Protein AF-A0AA39IUT3-F1 (afdb_monomer_lite)

Sequence (183 aa):
MNLDRATTYKNLLKKWVDGLYSVHPHMQTLKKRPNINDHVGGELEATMLQSFMKAANLRRYLNKPECPQHVQEFKHLLDKALPPKDQREVKFEADPLMLTQTSHAYYTYRNVTYSRASMHLGGSLVCYYLHSASSELCVGSIQDIRSEHGQVVFKIQCQEPLPSSKYDPFQRYPDFPATTFSS

Secondary structure (DSSP, 8-state):
--HHHHHHHHHHHHHHHHHHHHH-HHHHT----------SS-HHHHHHHHHHHHHHHHHHHHTSTTS-HHHHHHHHHHHHHS--GGG------------S-EE-SEEEETTEEEE-TTT-STTTEEEEESSTT---EEEEEEEEEEEETTEEEEEEEEPPBPPTTS--GGGG-TTS----B--

Structure (mmCIF, N/CA/C/O backbone):
data_AF-A0AA39IUT3-F1
#
_entry.id   AF-A0AA39IUT3-F1
#
loop_
_atom_site.group_PDB
_atom_site.id
_atom_site.type_symbol
_atom_site.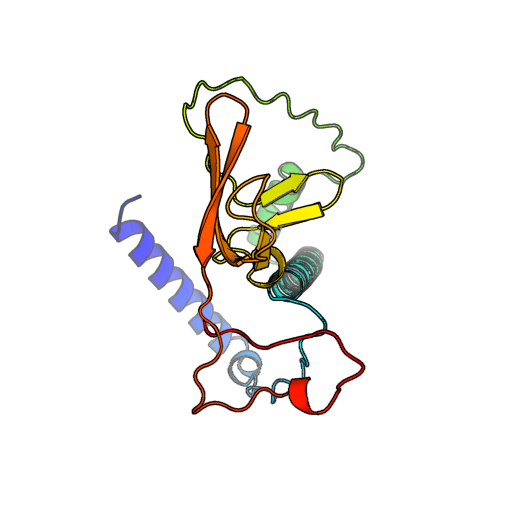label_atom_id
_atom_site.label_alt_id
_atom_site.label_comp_id
_atom_site.label_asym_id
_atom_site.label_entity_id
_atom_site.label_seq_id
_atom_site.pdbx_PDB_ins_code
_atom_site.Cartn_x
_atom_site.Cartn_y
_atom_site.Cartn_z
_atom_site.occupancy
_atom_site.B_iso_or_equiv
_atom_site.auth_seq_id
_atom_site.auth_comp_id
_atom_site.auth_asym_id
_atom_site.auth_atom_id
_atom_site.pdbx_PDB_model_num
ATOM 1 N N . MET A 1 1 ? 9.309 16.974 21.834 1.00 51.66 1 MET A N 1
ATOM 2 C CA . MET A 1 1 ? 8.479 16.229 22.812 1.00 51.66 1 MET A CA 1
ATOM 3 C C . MET A 1 1 ? 9.443 15.579 23.803 1.00 51.66 1 MET A C 1
ATOM 5 O O . MET A 1 1 ? 10.278 14.806 23.363 1.00 51.66 1 MET A O 1
ATOM 9 N N . ASN A 1 2 ? 9.449 15.989 25.077 1.00 66.06 2 ASN A N 1
ATOM 10 C CA . ASN A 1 2 ? 10.494 15.596 26.039 1.00 66.06 2 ASN A CA 1
ATOM 11 C C . ASN A 1 2 ? 10.417 14.096 26.382 1.00 66.06 2 ASN A C 1
ATOM 13 O O . ASN A 1 2 ? 9.345 13.609 26.743 1.00 66.06 2 ASN A O 1
ATOM 17 N N . LEU A 1 3 ? 11.549 13.389 26.294 1.00 71.44 3 LEU A N 1
ATOM 18 C CA . LEU A 1 3 ? 11.702 11.946 26.555 1.00 71.44 3 LEU A CA 1
ATOM 19 C C . LEU A 1 3 ? 11.130 11.520 27.922 1.00 71.44 3 LEU A C 1
ATOM 21 O O . LEU A 1 3 ? 10.563 10.439 28.078 1.00 71.44 3 LEU A O 1
ATOM 25 N N . ASP A 1 4 ? 11.197 12.427 28.889 1.00 76.44 4 ASP A N 1
ATOM 26 C CA . ASP A 1 4 ? 10.678 12.256 30.242 1.00 76.44 4 ASP A CA 1
ATOM 27 C C . ASP A 1 4 ? 9.140 12.128 30.293 1.00 76.44 4 ASP A C 1
ATOM 29 O O . ASP A 1 4 ? 8.577 11.260 30.967 1.00 76.44 4 ASP A O 1
ATOM 33 N N . ARG A 1 5 ? 8.428 12.897 29.455 1.00 72.25 5 ARG A N 1
ATOM 34 C CA . ARG A 1 5 ? 6.964 12.794 29.320 1.00 72.25 5 ARG A CA 1
ATOM 35 C C . ARG A 1 5 ? 6.543 11.477 28.675 1.00 72.25 5 ARG A C 1
ATOM 37 O O . ARG A 1 5 ? 5.564 10.875 29.109 1.00 72.25 5 ARG A O 1
ATOM 44 N N . ALA A 1 6 ? 7.285 11.014 27.668 1.00 66.62 6 ALA A N 1
ATOM 45 C CA . ALA A 1 6 ? 7.014 9.736 27.010 1.00 66.62 6 ALA A CA 1
ATOM 46 C C . ALA A 1 6 ? 7.215 8.554 27.974 1.00 66.62 6 ALA A C 1
ATOM 48 O O . ALA A 1 6 ? 6.402 7.628 28.011 1.00 66.62 6 ALA A O 1
ATOM 49 N N . THR A 1 7 ? 8.256 8.624 28.805 1.00 83.06 7 THR A N 1
ATOM 50 C CA . THR A 1 7 ? 8.558 7.606 29.821 1.00 83.06 7 THR A CA 1
ATOM 51 C C . THR A 1 7 ? 7.491 7.582 30.914 1.00 83.06 7 THR A C 1
ATOM 53 O O . THR A 1 7 ? 6.983 6.517 31.270 1.00 83.06 7 THR A O 1
ATOM 56 N N . THR A 1 8 ? 7.067 8.759 31.375 1.00 82.25 8 THR A N 1
ATOM 57 C CA . THR A 1 8 ? 5.978 8.899 32.350 1.00 82.25 8 THR A CA 1
ATOM 58 C C . THR A 1 8 ? 4.669 8.320 31.812 1.00 82.25 8 THR A C 1
ATOM 60 O O . THR A 1 8 ? 4.019 7.521 32.487 1.00 82.25 8 THR A O 1
ATOM 63 N N . TYR A 1 9 ? 4.311 8.642 30.567 1.00 72.88 9 TYR A N 1
ATOM 64 C CA . TYR A 1 9 ? 3.106 8.117 29.924 1.00 72.88 9 TYR A CA 1
ATOM 65 C C . TYR A 1 9 ? 3.144 6.589 29.772 1.00 72.88 9 TYR A C 1
ATOM 67 O O . TYR A 1 9 ? 2.176 5.909 30.116 1.00 72.88 9 TYR A O 1
ATOM 75 N N . LYS A 1 10 ? 4.286 6.028 29.349 1.00 79.44 10 LYS A N 1
ATOM 76 C CA . LYS A 1 10 ? 4.496 4.573 29.259 1.00 79.44 10 LYS A CA 1
ATOM 77 C C . LYS A 1 10 ? 4.304 3.881 30.613 1.00 79.44 10 LYS A C 1
ATOM 79 O O . LYS A 1 10 ? 3.667 2.829 30.678 1.00 79.44 10 LYS A O 1
ATOM 84 N N . ASN A 1 11 ? 4.819 4.472 31.689 1.00 87.56 11 ASN A N 1
ATOM 85 C CA . ASN A 1 11 ? 4.697 3.919 33.038 1.00 87.56 11 ASN A CA 1
ATOM 86 C C . ASN A 1 11 ? 3.253 3.963 33.559 1.00 87.56 11 ASN A C 1
ATOM 88 O O . ASN A 1 11 ? 2.801 3.002 34.183 1.00 87.56 11 ASN A O 1
ATOM 92 N N . LEU A 1 12 ? 2.514 5.039 33.271 1.00 85.19 12 LEU A N 1
ATOM 93 C CA . LEU A 1 12 ? 1.096 5.158 33.625 1.00 85.19 12 LEU A CA 1
ATOM 94 C C . LEU A 1 12 ? 0.233 4.146 32.864 1.00 85.19 12 LEU A C 1
ATOM 96 O O . LEU A 1 12 ? -0.586 3.466 33.477 1.00 85.19 12 LEU A O 1
ATOM 100 N N . LEU A 1 13 ? 0.472 3.984 31.560 1.00 79.19 13 LEU A N 1
ATOM 101 C CA . LEU A 1 13 ? -0.187 2.962 30.742 1.00 79.19 13 LEU A CA 1
ATOM 102 C C . LEU A 1 13 ? 0.063 1.559 31.284 1.00 79.19 13 LEU A C 1
ATOM 104 O O . LEU A 1 13 ? -0.874 0.778 31.410 1.00 79.19 13 LEU A O 1
ATOM 108 N N . LYS A 1 14 ? 1.312 1.246 31.641 1.00 82.56 14 LYS A N 1
ATOM 109 C CA . LYS A 1 14 ? 1.659 -0.060 32.204 1.00 82.56 14 LYS A CA 1
ATOM 110 C C . LYS A 1 14 ? 0.931 -0.315 33.525 1.00 82.56 14 LYS A C 1
ATOM 112 O O . LYS A 1 14 ? 0.283 -1.345 33.649 1.00 82.56 14 LYS A O 1
ATOM 117 N N . LYS A 1 15 ? 0.951 0.644 34.459 1.00 86.19 15 LYS A N 1
ATOM 118 C CA . LYS A 1 15 ? 0.199 0.541 35.724 1.00 86.19 15 LYS A CA 1
ATOM 119 C C . LYS A 1 15 ? -1.300 0.343 35.497 1.00 86.19 15 LYS A C 1
ATOM 121 O O . LYS A 1 15 ? -1.921 -0.443 36.203 1.00 86.19 15 LYS A O 1
ATOM 126 N N . TRP A 1 16 ? -1.873 1.042 34.520 1.00 81.00 16 TRP A N 1
ATOM 127 C CA . TRP A 1 16 ? -3.288 0.915 34.183 1.00 81.00 16 TRP A CA 1
ATOM 128 C C . TRP A 1 16 ? -3.618 -0.461 33.590 1.00 81.00 16 TRP A C 1
ATOM 130 O O . TRP A 1 16 ? -4.573 -1.096 34.027 1.00 81.00 16 TRP A O 1
ATOM 140 N N . VAL A 1 17 ? -2.798 -0.959 32.659 1.00 76.44 17 VAL A N 1
ATOM 141 C CA . VAL A 1 17 ? -2.943 -2.301 32.069 1.00 76.44 17 VAL A CA 1
ATOM 142 C C . VAL A 1 17 ? -2.795 -3.395 33.130 1.00 76.44 17 VAL A C 1
ATOM 144 O O . VAL A 1 17 ? -3.603 -4.319 33.169 1.00 76.44 17 VAL A O 1
ATOM 147 N N . ASP A 1 18 ? -1.814 -3.266 34.023 1.00 78.06 18 ASP A N 1
ATOM 148 C CA . ASP A 1 18 ? -1.584 -4.224 35.108 1.00 78.06 18 ASP A CA 1
ATOM 149 C C . ASP A 1 18 ? -2.760 -4.227 36.109 1.00 78.06 18 ASP A C 1
ATOM 151 O O . ASP A 1 18 ? -3.201 -5.290 36.548 1.00 78.06 18 ASP A O 1
ATOM 155 N N . GLY A 1 19 ? -3.342 -3.057 36.403 1.00 77.88 19 GLY A N 1
ATOM 156 C CA . GLY A 1 19 ? -4.585 -2.944 37.176 1.00 77.88 19 GLY A CA 1
ATOM 157 C C . GLY A 1 19 ? -5.807 -3.522 36.454 1.00 77.88 19 GLY A C 1
ATOM 158 O O . GLY A 1 19 ? -6.705 -4.067 37.088 1.00 77.88 19 GLY A O 1
ATOM 159 N N . LEU A 1 20 ? -5.841 -3.479 35.122 1.00 72.31 20 LEU A N 1
ATOM 160 C CA . LEU A 1 20 ? -6.911 -4.110 34.349 1.00 72.31 20 LEU A CA 1
ATOM 161 C C . LEU A 1 20 ? -6.887 -5.638 34.492 1.00 72.31 20 LEU A C 1
ATOM 163 O O . LEU A 1 20 ? -7.942 -6.268 34.559 1.00 72.31 20 LEU A O 1
ATOM 167 N N . TYR A 1 21 ? -5.693 -6.234 34.567 1.00 76.25 21 TYR A N 1
ATOM 168 C CA . TYR A 1 21 ? -5.542 -7.677 34.755 1.00 76.25 21 TYR A CA 1
ATOM 169 C C . TYR A 1 21 ? -5.940 -8.149 36.155 1.00 76.25 21 TYR A C 1
ATOM 171 O O . TYR A 1 21 ? -6.424 -9.273 36.279 1.00 76.25 21 TYR A O 1
ATOM 179 N N . SER A 1 22 ? -5.798 -7.313 37.190 1.00 74.00 22 SER A N 1
ATOM 180 C CA . SER A 1 22 ? -6.275 -7.666 38.534 1.00 74.00 22 SER A CA 1
ATOM 181 C C . SER A 1 22 ? -7.805 -7.681 38.618 1.00 74.00 22 SER A C 1
ATOM 183 O O . SER A 1 22 ? -8.373 -8.561 39.260 1.00 74.00 22 SER A O 1
ATOM 185 N N . VAL A 1 23 ? -8.479 -6.758 37.922 1.00 75.19 23 VAL A N 1
ATOM 186 C CA . VAL A 1 23 ? -9.951 -6.678 37.872 1.00 75.19 23 VAL A CA 1
ATOM 187 C C . VAL A 1 23 ? -10.545 -7.708 36.901 1.00 75.19 23 VAL A C 1
ATOM 189 O O . VAL A 1 23 ? -11.641 -8.228 37.124 1.00 75.19 23 VAL A O 1
ATOM 192 N N . HIS A 1 24 ? -9.823 -8.051 35.829 1.00 67.44 24 HIS A N 1
ATOM 193 C CA . HIS A 1 24 ? -10.278 -8.983 34.795 1.00 67.44 24 HIS A CA 1
ATOM 194 C C . HIS A 1 24 ? -9.232 -10.074 34.481 1.00 67.44 24 HIS A C 1
ATOM 196 O O . HIS A 1 24 ? -8.585 -10.037 33.429 1.00 67.44 24 HIS A O 1
ATOM 202 N N . PRO A 1 25 ? -9.127 -11.124 35.321 1.00 68.25 25 PRO A N 1
ATOM 203 C CA . PRO A 1 25 ? -8.131 -12.196 35.163 1.00 68.25 25 PRO A CA 1
ATOM 204 C C . PRO A 1 25 ? -8.254 -12.971 33.838 1.00 68.25 25 PRO A C 1
ATOM 206 O O . PRO A 1 25 ? -7.276 -13.483 33.294 1.00 68.25 25 PRO A O 1
ATOM 209 N N . HIS A 1 26 ? -9.463 -13.025 33.266 1.00 62.03 26 HIS A N 1
ATOM 210 C CA . HIS A 1 26 ? -9.731 -13.669 31.977 1.00 62.03 26 HIS A CA 1
ATOM 211 C C . HIS A 1 26 ? -9.099 -12.930 30.779 1.00 62.03 26 HIS A C 1
ATOM 213 O O . HIS A 1 26 ? -8.950 -13.522 29.712 1.00 62.03 26 HIS A O 1
ATOM 219 N N . MET A 1 27 ? -8.694 -11.661 30.934 1.00 54.19 27 MET A N 1
ATOM 220 C CA . MET A 1 27 ? -7.933 -10.939 29.904 1.00 54.19 27 MET A CA 1
ATOM 221 C C . MET A 1 27 ? -6.443 -11.299 29.911 1.00 54.19 27 MET A C 1
ATOM 223 O O . MET A 1 27 ? -5.785 -11.195 28.878 1.00 54.19 27 MET A O 1
ATOM 227 N N . GLN A 1 28 ? -5.916 -11.772 31.044 1.00 61.56 28 GLN A N 1
ATOM 228 C CA . GLN A 1 28 ? -4.529 -12.232 31.172 1.00 61.56 28 GLN A CA 1
ATOM 229 C C . GLN A 1 28 ? -4.303 -13.564 30.432 1.00 61.56 28 GLN A C 1
ATOM 231 O O . GLN A 1 28 ? -3.199 -13.870 29.989 1.00 61.56 28 GLN A O 1
ATOM 236 N N . THR A 1 29 ? -5.375 -14.343 30.265 1.00 55.22 29 THR A N 1
ATOM 237 C CA . THR A 1 29 ? -5.390 -15.694 29.686 1.00 55.22 29 THR A CA 1
ATOM 238 C C . THR A 1 29 ? -5.961 -15.736 28.272 1.00 55.22 29 THR A C 1
ATOM 240 O O . THR A 1 29 ? -6.489 -16.766 27.840 1.00 55.22 29 THR A O 1
ATOM 243 N N . LEU A 1 30 ? -5.786 -14.667 27.486 1.00 52.66 30 LEU A N 1
ATOM 244 C CA . LEU A 1 30 ? -5.812 -14.807 26.031 1.00 52.66 30 LEU A CA 1
ATOM 245 C C . LEU A 1 30 ? -4.631 -15.703 25.634 1.00 52.66 30 LEU A C 1
ATOM 247 O O . LEU A 1 30 ? -3.556 -15.230 25.268 1.00 52.66 30 LEU A O 1
ATOM 251 N N . LYS A 1 31 ? -4.838 -17.026 25.730 1.00 51.22 31 LYS A N 1
ATOM 252 C CA . LYS A 1 31 ? -4.040 -18.036 25.039 1.00 51.22 31 LYS A CA 1
ATOM 253 C C . LYS A 1 31 ? -3.799 -17.465 23.653 1.00 51.22 31 LYS A C 1
ATOM 255 O O . LYS A 1 31 ? -4.771 -17.082 22.998 1.00 51.22 31 LYS A O 1
ATOM 260 N N . LYS A 1 32 ? -2.531 -17.375 23.239 1.00 51.81 32 LYS A N 1
ATOM 261 C CA . LYS A 1 32 ? -2.168 -17.134 21.843 1.00 51.81 32 LYS A CA 1
ATOM 262 C C . LYS A 1 32 ? -2.925 -18.187 21.046 1.00 51.81 32 LYS A C 1
ATOM 264 O O . LYS A 1 32 ? -2.506 -19.341 20.997 1.00 51.81 32 LYS A O 1
ATOM 269 N N . ARG A 1 33 ? -4.111 -17.832 20.547 1.00 44.47 33 ARG A N 1
ATOM 270 C CA . ARG A 1 33 ? -4.855 -18.700 19.650 1.00 44.47 33 ARG A CA 1
ATOM 271 C C . ARG A 1 33 ? -3.873 -18.951 18.508 1.00 44.47 33 ARG A C 1
ATOM 273 O O . ARG A 1 33 ? -3.236 -17.978 18.086 1.00 44.47 33 ARG A O 1
ATOM 280 N N . PRO A 1 34 ? -3.672 -20.203 18.061 1.00 38.38 34 PRO A N 1
ATOM 281 C CA . PRO A 1 34 ? -2.990 -20.407 16.794 1.00 38.38 34 PRO A CA 1
ATOM 282 C C . PRO A 1 34 ? -3.652 -19.451 15.804 1.00 38.38 34 PRO A C 1
ATOM 284 O O . PRO A 1 34 ? -4.877 -19.309 15.800 1.00 38.38 34 PRO A O 1
ATOM 287 N N . ASN A 1 35 ? -2.828 -18.660 15.130 1.00 40.28 35 ASN A N 1
ATOM 288 C CA . ASN A 1 35 ? -3.288 -17.605 14.254 1.00 40.28 35 ASN A CA 1
ATOM 289 C C . ASN A 1 35 ? -4.026 -18.261 13.080 1.00 40.28 35 ASN A C 1
ATOM 291 O O . ASN A 1 35 ? -3.397 -18.633 12.103 1.00 40.28 35 ASN A O 1
ATOM 295 N N . ILE A 1 36 ? -5.340 -18.453 13.215 1.00 38.78 36 ILE A N 1
ATOM 296 C CA . ILE A 1 36 ? -6.222 -18.928 12.138 1.00 38.78 36 ILE A CA 1
ATOM 297 C C . ILE A 1 36 ? -6.583 -17.749 11.213 1.00 38.78 36 ILE A C 1
ATOM 299 O O . ILE A 1 36 ? -7.352 -17.910 10.274 1.00 38.78 36 ILE A O 1
ATOM 303 N N . ASN A 1 37 ? -6.009 -16.554 11.424 1.00 40.97 37 ASN A N 1
ATOM 304 C CA . ASN A 1 37 ? -5.992 -15.551 10.371 1.00 40.97 37 ASN A CA 1
ATOM 305 C C . ASN A 1 37 ? -4.926 -15.978 9.357 1.00 40.97 37 ASN A C 1
ATOM 307 O O . ASN A 1 37 ? -3.820 -15.424 9.327 1.00 40.97 37 ASN A O 1
ATOM 311 N N . ASP A 1 38 ? -5.303 -16.915 8.487 1.00 43.41 38 ASP A N 1
ATOM 312 C CA . ASP A 1 38 ? -5.018 -16.718 7.071 1.00 43.41 38 ASP A CA 1
ATOM 313 C C . ASP A 1 38 ? -5.364 -15.252 6.803 1.00 43.41 38 ASP A C 1
ATOM 315 O O . ASP A 1 38 ? -6.508 -14.826 6.979 1.00 43.41 38 ASP A O 1
ATOM 319 N N . HIS A 1 39 ? -4.342 -14.427 6.584 1.00 50.03 39 HIS A N 1
ATOM 320 C CA . HIS A 1 39 ? -4.529 -13.019 6.285 1.00 50.03 39 HIS A CA 1
ATOM 321 C C . HIS A 1 39 ? -5.280 -12.951 4.956 1.00 50.03 39 HIS A C 1
ATOM 323 O O . HIS A 1 39 ? -4.680 -12.980 3.886 1.00 50.03 39 HIS A O 1
ATOM 329 N N . VAL A 1 40 ? -6.610 -12.904 5.022 1.00 47.28 40 VAL A N 1
ATOM 330 C CA . VAL A 1 40 ? -7.457 -12.504 3.903 1.00 47.28 40 VAL A CA 1
ATOM 331 C C . VAL A 1 40 ? -7.255 -10.995 3.773 1.00 47.28 40 VAL A C 1
ATOM 333 O O . VAL A 1 40 ? -8.032 -10.213 4.315 1.00 47.28 40 VAL A O 1
ATOM 336 N N . GLY A 1 41 ? -6.113 -10.611 3.197 1.00 53.75 41 GLY A N 1
ATOM 337 C CA . GLY A 1 41 ? -5.735 -9.221 2.965 1.00 53.75 41 GLY A CA 1
ATOM 338 C C . GLY A 1 41 ? -4.307 -8.844 3.351 1.00 53.75 41 GLY A C 1
ATOM 339 O O . GLY A 1 41 ? -3.743 -9.366 4.313 1.00 53.75 41 GLY A O 1
ATOM 340 N N . GLY A 1 42 ? -3.720 -7.903 2.603 1.00 62.19 42 GLY A N 1
ATOM 341 C CA . GLY A 1 42 ? -2.401 -7.328 2.904 1.00 62.19 42 GLY A CA 1
ATOM 342 C C . GLY A 1 42 ? -2.354 -6.587 4.251 1.00 62.19 42 GLY A C 1
ATOM 343 O O . GLY A 1 42 ? -3.377 -6.365 4.899 1.00 62.19 42 GLY A O 1
ATOM 344 N N . GLU A 1 43 ? -1.167 -6.149 4.687 1.00 65.88 43 GLU A N 1
ATOM 345 C CA . GLU A 1 43 ? -0.969 -5.494 6.000 1.00 65.88 43 GLU A CA 1
ATOM 346 C C . GLU A 1 43 ? -1.876 -4.269 6.229 1.00 65.88 43 GLU A C 1
ATOM 348 O O . GLU A 1 43 ? -2.309 -4.003 7.356 1.00 65.88 43 GLU A O 1
ATOM 353 N N . LEU A 1 44 ? -2.216 -3.547 5.155 1.00 66.94 44 LEU A N 1
ATOM 354 C CA . LEU A 1 44 ? -3.166 -2.438 5.197 1.00 66.94 44 LEU A CA 1
ATOM 355 C C . LEU A 1 44 ? -4.574 -2.921 5.550 1.00 66.94 44 LEU A C 1
ATOM 357 O O . LEU A 1 44 ? -5.218 -2.336 6.416 1.00 66.94 44 LEU A O 1
ATOM 361 N N . GLU A 1 45 ? -5.041 -3.992 4.914 1.00 62.97 45 GLU A N 1
ATOM 362 C CA . GLU A 1 45 ? -6.374 -4.550 5.148 1.00 62.97 45 GLU A CA 1
ATOM 363 C C . GLU A 1 45 ? -6.482 -5.092 6.574 1.00 62.97 45 GLU A C 1
ATOM 365 O O . GLU A 1 45 ? -7.452 -4.797 7.276 1.00 62.97 45 GLU A O 1
ATOM 370 N N . ALA A 1 46 ? -5.432 -5.763 7.059 1.00 71.44 46 ALA A N 1
ATOM 371 C CA . ALA A 1 46 ? -5.340 -6.197 8.449 1.00 71.44 46 ALA A CA 1
ATOM 372 C C . ALA A 1 46 ? -5.388 -5.005 9.423 1.00 71.44 46 ALA A C 1
ATOM 374 O O . ALA A 1 46 ? -6.137 -5.025 10.405 1.00 71.44 46 ALA A O 1
ATOM 375 N N . THR A 1 47 ? -4.637 -3.936 9.145 1.00 77.31 47 THR A N 1
ATOM 376 C CA . THR A 1 47 ? -4.598 -2.730 9.989 1.00 77.31 47 THR A CA 1
ATOM 377 C C . THR A 1 47 ? -5.927 -1.981 9.974 1.00 77.31 47 THR A C 1
ATOM 379 O O . THR A 1 47 ? -6.413 -1.553 11.028 1.00 77.31 47 THR A O 1
ATOM 382 N N . MET A 1 48 ? -6.545 -1.842 8.801 1.00 70.88 48 MET A N 1
ATOM 383 C CA . MET A 1 48 ? -7.859 -1.228 8.641 1.00 70.88 48 MET A CA 1
ATOM 384 C C . MET A 1 48 ? -8.904 -2.025 9.412 1.00 70.88 48 MET A C 1
ATOM 386 O O . MET A 1 48 ? -9.597 -1.449 10.250 1.00 70.88 48 MET A O 1
ATOM 390 N N . LEU A 1 49 ? -8.972 -3.342 9.208 1.00 76.19 49 LEU A N 1
ATOM 391 C CA . LEU A 1 49 ? -9.928 -4.206 9.893 1.00 76.19 49 LEU A CA 1
ATOM 392 C C . LEU A 1 49 ? -9.746 -4.146 11.413 1.00 76.19 49 LEU A C 1
ATOM 394 O O . LEU A 1 49 ? -10.716 -3.930 12.139 1.00 76.19 49 LEU A O 1
ATOM 398 N N . GLN A 1 50 ? -8.508 -4.241 11.909 1.00 76.81 50 GLN A N 1
ATOM 399 C CA . GLN A 1 50 ? -8.229 -4.103 13.339 1.00 76.81 50 GLN A CA 1
ATOM 400 C C . GLN A 1 50 ? -8.660 -2.740 13.884 1.00 76.81 50 GLN A C 1
ATOM 402 O O . GLN A 1 50 ? -9.229 -2.668 14.975 1.00 76.81 50 GLN A O 1
ATOM 407 N N . SER A 1 51 ? -8.406 -1.663 13.143 1.00 77.25 51 SER A N 1
ATOM 408 C CA . SER A 1 51 ? -8.802 -0.308 13.536 1.00 77.25 51 SER A CA 1
ATOM 409 C C . SER A 1 51 ? -10.322 -0.169 13.580 1.00 77.25 51 SER A C 1
ATOM 411 O O . SER A 1 51 ? -10.860 0.333 14.569 1.00 77.25 51 SER A O 1
ATOM 413 N N . PHE A 1 52 ? -11.027 -0.691 12.573 1.00 80.69 52 PHE A N 1
ATOM 414 C CA . PHE A 1 52 ? -12.489 -0.734 12.536 1.00 80.69 52 PHE A CA 1
ATOM 415 C C . PHE A 1 52 ? -13.066 -1.539 13.702 1.00 80.69 52 PHE A C 1
ATOM 417 O O . PHE A 1 52 ? -13.954 -1.049 14.401 1.00 80.69 52 PHE A O 1
ATOM 424 N N . MET A 1 53 ? -12.535 -2.735 13.970 1.00 80.50 53 MET A N 1
ATOM 425 C CA . MET A 1 53 ? -12.973 -3.576 15.086 1.00 80.50 53 MET A CA 1
ATOM 426 C C . MET A 1 53 ? -12.724 -2.902 16.440 1.00 80.50 53 MET A C 1
ATOM 428 O O . MET A 1 53 ? -13.609 -2.889 17.298 1.00 80.50 53 MET A O 1
ATOM 432 N N . LYS A 1 54 ? -11.544 -2.299 16.642 1.00 83.06 54 LYS A N 1
ATOM 433 C CA . LYS A 1 54 ? -11.216 -1.554 17.870 1.00 83.06 54 LYS A CA 1
ATOM 434 C C . LYS A 1 54 ? -12.138 -0.351 18.056 1.00 83.06 54 LYS A C 1
ATOM 436 O O . LYS A 1 54 ? -12.660 -0.161 19.152 1.00 83.06 54 LYS A O 1
ATOM 441 N N . ALA A 1 55 ? -12.394 0.413 16.996 1.00 80.06 55 ALA A N 1
ATOM 442 C CA . ALA A 1 55 ? -13.319 1.542 17.035 1.00 80.06 55 ALA A CA 1
ATOM 443 C C . ALA A 1 55 ? -14.758 1.096 17.343 1.00 80.06 55 ALA A C 1
ATOM 445 O O . ALA A 1 55 ? -15.433 1.724 18.158 1.00 80.06 55 ALA A O 1
ATOM 446 N N . ALA A 1 56 ? -15.225 -0.006 16.749 1.00 78.88 56 ALA A N 1
ATOM 447 C CA . ALA A 1 56 ? -16.546 -0.569 17.024 1.00 78.88 56 ALA A CA 1
ATOM 448 C C . ALA A 1 56 ? -16.677 -1.037 18.483 1.00 78.88 56 ALA A C 1
ATOM 450 O O . ALA A 1 56 ? -17.671 -0.730 19.143 1.00 78.88 56 ALA A O 1
ATOM 451 N N . ASN A 1 57 ? -15.654 -1.712 19.014 1.00 84.88 57 ASN A N 1
ATOM 452 C CA . ASN A 1 57 ? -15.612 -2.129 20.415 1.00 84.88 57 ASN A CA 1
ATOM 453 C C . ASN A 1 57 ? -15.601 -0.934 21.372 1.00 84.88 57 ASN A C 1
ATOM 455 O O . ASN A 1 57 ? -16.330 -0.947 22.363 1.00 84.88 57 ASN A O 1
ATOM 459 N N . LEU A 1 58 ? -14.832 0.112 21.055 1.00 83.75 58 LEU A N 1
ATOM 460 C CA . LEU A 1 58 ? -14.822 1.349 21.828 1.00 83.75 58 LEU A CA 1
ATOM 461 C C . LEU A 1 58 ? -16.210 1.995 21.831 1.00 83.75 58 LEU A C 1
ATOM 463 O O . LEU A 1 58 ? -16.755 2.245 22.899 1.00 83.75 58 LEU A O 1
ATOM 467 N N . ARG A 1 59 ? -16.833 2.181 20.661 1.00 82.81 59 ARG A N 1
ATOM 468 C CA . ARG A 1 59 ? -18.202 2.722 20.563 1.00 82.81 59 ARG A CA 1
ATOM 469 C C . ARG A 1 59 ? -19.202 1.897 21.368 1.00 82.81 59 ARG A C 1
ATOM 471 O O . ARG A 1 59 ? -20.021 2.460 22.087 1.00 82.81 59 ARG A O 1
ATOM 478 N N . ARG A 1 60 ? -19.116 0.566 21.290 1.00 84.44 60 ARG A N 1
ATOM 479 C CA . ARG A 1 60 ? -19.959 -0.337 22.081 1.00 84.44 60 ARG A CA 1
ATOM 480 C C . ARG A 1 60 ? -19.750 -0.133 23.581 1.00 84.44 60 ARG A C 1
ATOM 482 O O . ARG A 1 60 ? -20.732 -0.105 24.311 1.00 84.44 60 ARG A O 1
ATOM 489 N N . TYR A 1 61 ? -18.505 0.007 24.035 1.00 84.50 61 TYR A N 1
ATOM 490 C CA . TYR A 1 61 ? -18.186 0.256 25.442 1.00 84.50 61 TYR A CA 1
ATOM 491 C C . TYR A 1 61 ? -18.710 1.616 25.920 1.00 84.50 61 TYR A C 1
ATOM 493 O O . TYR A 1 61 ? -19.346 1.687 26.967 1.00 84.50 61 TYR A O 1
ATOM 501 N N . LEU A 1 62 ? -18.524 2.668 25.119 1.00 83.75 62 LEU A N 1
ATOM 502 C CA . LEU A 1 62 ? -18.996 4.027 25.408 1.00 83.75 62 LEU A CA 1
ATOM 503 C C . LEU A 1 62 ? -20.527 4.151 25.444 1.00 83.75 62 LEU A C 1
ATOM 505 O O . LEU A 1 62 ? -21.055 5.064 26.070 1.00 83.75 62 LEU A O 1
ATOM 509 N N . ASN A 1 63 ? -21.242 3.255 24.763 1.00 81.38 63 ASN A N 1
ATOM 510 C CA .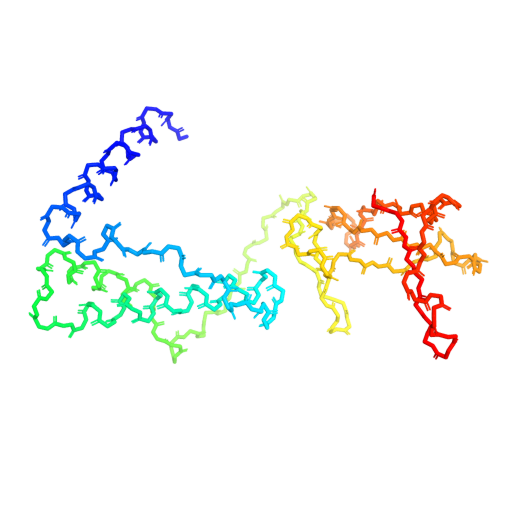 ASN A 1 63 ? -22.705 3.233 24.736 1.00 81.38 63 ASN A CA 1
ATOM 511 C C . ASN A 1 63 ? -23.327 2.348 25.827 1.00 81.38 63 ASN A C 1
ATOM 513 O O . ASN A 1 63 ? -24.551 2.268 25.909 1.00 81.38 63 ASN A O 1
ATOM 517 N N . LYS A 1 64 ? -22.525 1.664 26.654 1.00 86.31 64 LYS A N 1
ATOM 518 C CA . LYS A 1 64 ? -23.063 0.890 27.777 1.00 86.31 64 LYS A CA 1
ATOM 519 C C . LYS A 1 64 ? -23.506 1.819 28.917 1.00 86.31 64 LYS A C 1
ATOM 521 O O . LYS A 1 64 ? -22.762 2.738 29.253 1.00 86.31 64 LYS A O 1
ATOM 526 N N . PRO A 1 65 ? -24.636 1.526 29.587 1.00 74.88 65 PRO A N 1
ATOM 527 C CA . PRO A 1 65 ? -25.101 2.307 30.738 1.00 74.88 65 PRO A CA 1
ATOM 528 C C . PRO A 1 65 ? -24.149 2.225 31.945 1.00 74.88 65 PRO A C 1
ATOM 530 O O . PRO A 1 65 ? -24.130 3.119 32.778 1.00 74.88 65 PRO A O 1
ATOM 533 N N . GLU A 1 66 ? -23.316 1.185 32.009 1.00 85.25 66 GLU A N 1
ATOM 534 C CA . GLU A 1 66 ? -22.299 0.972 33.050 1.00 85.25 66 GLU A CA 1
ATOM 535 C C . GLU A 1 66 ? -20.968 1.700 32.765 1.00 85.25 66 GLU A C 1
ATOM 537 O O . GLU A 1 66 ? -19.985 1.505 33.480 1.00 85.25 66 GLU A O 1
ATOM 542 N N . CYS A 1 67 ? -20.883 2.502 31.696 1.00 81.06 67 CYS A N 1
ATOM 543 C CA . CYS A 1 67 ? -19.645 3.188 31.328 1.00 81.06 67 CYS A CA 1
ATOM 544 C C . CYS A 1 67 ? -19.313 4.300 32.349 1.00 81.06 67 CYS A C 1
ATOM 546 O O . CYS A 1 67 ? -20.169 5.158 32.586 1.00 81.06 67 CYS A O 1
ATOM 548 N N . PRO A 1 68 ? -18.093 4.341 32.926 1.00 87.31 68 PRO A N 1
ATOM 549 C CA . PRO A 1 68 ? -17.721 5.361 33.906 1.00 87.31 68 PRO A CA 1
ATOM 550 C C . PRO A 1 68 ? -17.863 6.789 33.360 1.00 87.31 68 PRO A C 1
ATOM 552 O O . PRO A 1 68 ? -17.512 7.052 32.210 1.00 87.31 68 PRO A O 1
ATOM 555 N N . GLN A 1 69 ? -18.308 7.728 34.202 1.00 79.75 69 GLN A N 1
ATOM 556 C CA . GLN A 1 69 ? -18.622 9.112 33.802 1.00 79.75 69 GLN A CA 1
ATOM 557 C C . GLN A 1 69 ? -17.470 9.817 33.067 1.00 79.75 69 GLN A C 1
ATOM 559 O O . GLN A 1 69 ? -17.687 10.398 32.009 1.00 79.75 69 GLN A O 1
ATOM 564 N N . HIS A 1 70 ? -16.230 9.671 33.548 1.00 82.81 70 HIS A N 1
ATOM 565 C CA . HIS A 1 70 ? -15.054 10.266 32.902 1.00 82.81 70 HIS A CA 1
ATOM 566 C C . HIS A 1 70 ? -14.851 9.775 31.458 1.00 82.81 70 HIS A C 1
ATOM 568 O O . HIS A 1 70 ? -14.401 10.526 30.601 1.00 82.81 70 HIS A O 1
ATOM 574 N N . VAL A 1 71 ? -15.209 8.524 31.150 1.00 82.00 71 VAL A N 1
ATOM 575 C CA . VAL A 1 71 ? -15.106 7.970 29.792 1.00 82.00 71 VAL A CA 1
ATOM 576 C C . VAL A 1 71 ? -16.238 8.499 28.895 1.00 82.00 71 VAL A C 1
ATOM 578 O O . VAL A 1 71 ? -16.036 8.698 27.696 1.00 82.00 71 VAL A O 1
ATOM 581 N N . GLN A 1 72 ? -17.410 8.795 29.462 1.00 80.31 72 GLN A N 1
ATOM 582 C CA . GLN A 1 72 ? -18.512 9.428 28.729 1.00 80.31 72 GLN A CA 1
ATOM 583 C C . GLN A 1 72 ? -18.203 10.886 28.355 1.00 80.31 72 GLN A C 1
ATOM 585 O O . GLN A 1 72 ? -18.561 11.328 27.265 1.00 80.31 72 GLN A O 1
ATOM 590 N N . GLU A 1 73 ? -17.469 11.622 29.190 1.00 82.31 73 GLU A N 1
ATOM 591 C CA . GLU A 1 73 ? -16.977 12.960 28.829 1.00 82.31 73 GLU A CA 1
ATOM 592 C C . GLU A 1 73 ? -16.048 12.904 27.607 1.00 82.31 73 GLU A C 1
ATOM 594 O O . GLU A 1 73 ? -16.186 13.696 26.670 1.00 82.31 73 GLU A O 1
ATOM 599 N N . PHE A 1 74 ? -15.161 11.902 27.548 1.00 81.00 74 PHE A N 1
ATOM 600 C CA . PHE A 1 74 ? -14.335 11.665 26.362 1.00 81.00 74 PHE A CA 1
ATOM 601 C C . PHE A 1 74 ? -15.164 11.302 25.128 1.00 81.00 74 PHE A C 1
ATOM 603 O O . PHE A 1 74 ? -14.803 11.722 24.029 1.00 81.00 74 PHE A O 1
ATOM 610 N N . LYS A 1 75 ? -16.280 10.578 25.282 1.00 83.12 75 LYS A N 1
ATOM 611 C CA . LYS A 1 75 ? -17.221 10.327 24.178 1.00 83.12 75 LYS A CA 1
ATOM 612 C C . LYS A 1 75 ? -17.769 11.643 23.628 1.00 83.12 75 LYS A C 1
ATOM 614 O O . LYS A 1 75 ? -17.725 11.845 22.421 1.00 83.12 75 LYS A O 1
ATOM 619 N N . HIS A 1 76 ? -18.207 12.558 24.491 1.00 80.62 76 HIS A N 1
ATOM 620 C CA . HIS A 1 76 ? -18.704 13.864 24.051 1.00 80.62 76 HIS A CA 1
ATOM 621 C C . HIS A 1 76 ? -17.646 14.679 23.299 1.00 80.62 76 HIS A C 1
ATOM 623 O O . HIS A 1 76 ? -17.951 15.275 22.265 1.00 80.62 76 HIS A O 1
ATOM 629 N N . LEU A 1 77 ? -16.396 14.680 23.773 1.00 82.31 77 LEU A N 1
ATOM 630 C CA . LEU A 1 77 ? -15.289 15.326 23.061 1.00 82.31 77 LEU A CA 1
ATOM 631 C C . LEU A 1 77 ? -14.998 14.652 21.712 1.00 82.31 77 LEU A C 1
ATOM 633 O O . LEU A 1 77 ? -14.744 15.343 20.726 1.00 82.31 77 LEU A O 1
ATOM 637 N N . LEU A 1 78 ? -15.057 13.319 21.657 1.00 79.50 78 LEU A N 1
ATOM 638 C CA . LEU A 1 78 ? -14.822 12.542 20.442 1.00 79.50 78 LEU A CA 1
ATOM 639 C C . LEU A 1 78 ? -15.914 12.777 19.395 1.00 79.50 78 LEU A C 1
ATOM 641 O O . LEU A 1 78 ? -15.593 13.022 18.236 1.00 79.50 78 LEU A O 1
ATOM 645 N N . ASP A 1 79 ? -17.181 12.747 19.803 1.00 81.88 79 ASP A N 1
ATOM 646 C CA . ASP A 1 79 ? -18.332 12.998 18.931 1.00 81.88 79 ASP A CA 1
ATOM 647 C C . ASP A 1 79 ? -18.304 14.440 18.394 1.00 81.88 79 ASP A C 1
ATOM 649 O O . ASP A 1 79 ? -18.617 14.675 17.227 1.00 81.88 79 ASP A O 1
ATOM 653 N N . LYS A 1 80 ? -17.842 15.400 19.211 1.00 81.31 80 LYS A N 1
ATOM 654 C CA . LYS A 1 80 ? -17.615 16.791 18.788 1.00 81.31 80 LYS A CA 1
ATOM 655 C C . LYS A 1 80 ? -16.471 16.922 17.775 1.00 81.31 80 LYS A C 1
ATOM 657 O O . LYS A 1 80 ? -16.572 17.721 16.850 1.00 81.31 80 LYS A O 1
ATOM 662 N N . ALA A 1 81 ? -15.382 16.175 17.952 1.00 75.12 81 ALA A N 1
ATOM 663 C CA . ALA A 1 81 ? -14.217 16.228 17.065 1.00 75.12 81 ALA A CA 1
ATOM 664 C C . ALA A 1 81 ? -14.419 15.452 15.752 1.00 75.12 81 ALA A C 1
ATOM 666 O O . ALA A 1 81 ? -13.818 15.789 14.732 1.00 75.12 81 ALA A O 1
ATOM 667 N N . LEU A 1 82 ? -15.240 14.400 15.771 1.00 72.38 82 LEU A N 1
ATOM 668 C CA . LEU A 1 82 ? -15.479 13.505 14.641 1.00 72.38 82 LEU A CA 1
ATOM 669 C C . LEU A 1 82 ? -16.978 13.423 14.334 1.00 72.38 82 LEU A C 1
ATOM 671 O O . LEU A 1 82 ? -17.584 12.365 14.543 1.00 72.38 82 LEU A O 1
ATOM 675 N N . PRO A 1 83 ? -17.578 14.493 13.784 1.00 73.06 83 PRO A N 1
ATOM 676 C CA . PRO A 1 83 ? -18.995 14.492 13.467 1.00 73.06 83 PRO A CA 1
ATOM 677 C C . PRO A 1 83 ? -19.348 13.360 12.482 1.00 73.06 83 PRO A C 1
ATOM 679 O O . PRO A 1 83 ? -18.495 12.905 11.693 1.00 73.06 83 PRO A O 1
ATOM 682 N N . PRO A 1 84 ? -20.593 12.854 12.532 1.00 64.19 84 PRO A N 1
ATOM 683 C CA . PRO A 1 84 ? -21.080 11.841 11.606 1.00 64.19 84 PRO A CA 1
ATOM 684 C C . PRO A 1 84 ? -20.972 12.306 10.145 1.00 64.19 84 PRO A C 1
ATOM 686 O O . PRO A 1 84 ? -20.914 13.495 9.838 1.00 64.19 84 PRO A O 1
ATOM 689 N N . LYS A 1 85 ? -20.877 11.326 9.239 1.00 57.09 85 LYS A N 1
ATOM 690 C CA . LYS A 1 85 ? -20.493 11.501 7.828 1.00 57.09 85 LYS A CA 1
ATOM 691 C C . LYS A 1 85 ? -21.401 12.479 7.063 1.00 57.09 85 LYS A C 1
ATOM 693 O O . LYS A 1 85 ? -20.905 13.139 6.159 1.00 57.09 85 LYS A O 1
ATOM 698 N N . ASP A 1 86 ? -22.653 12.636 7.488 1.00 56.53 86 ASP A N 1
ATOM 699 C CA . ASP A 1 86 ? -23.638 13.537 6.870 1.00 56.53 86 ASP A CA 1
ATOM 700 C C . ASP A 1 86 ? -23.306 15.032 7.036 1.00 56.53 86 ASP A C 1
ATOM 702 O O . ASP A 1 86 ? -23.885 15.868 6.356 1.00 56.53 86 ASP A O 1
ATOM 706 N N . GLN A 1 87 ? -22.344 15.385 7.898 1.00 52.38 87 GLN A N 1
ATOM 707 C CA . GLN A 1 87 ? -21.867 16.764 8.090 1.00 52.38 87 GLN A CA 1
ATOM 708 C C . GLN A 1 87 ? -20.435 16.992 7.575 1.00 52.38 87 GLN A C 1
ATOM 710 O O . GLN A 1 87 ? -19.852 18.049 7.810 1.00 52.38 87 GLN A O 1
ATOM 715 N N . ARG A 1 88 ? -19.833 16.014 6.882 1.00 50.72 88 ARG A N 1
ATOM 716 C CA . ARG A 1 88 ? -18.446 16.098 6.389 1.00 50.72 88 ARG A CA 1
ATOM 717 C C . ARG A 1 88 ? -18.346 16.562 4.937 1.00 50.72 88 ARG A C 1
ATOM 719 O O . ARG A 1 88 ? -17.528 16.035 4.189 1.00 50.72 88 ARG A O 1
ATOM 726 N N . GLU A 1 89 ? -19.086 17.590 4.541 1.00 43.47 89 GLU A N 1
ATOM 727 C CA . GLU A 1 89 ? -18.640 18.426 3.417 1.00 43.47 89 GLU A CA 1
ATOM 728 C C . GLU A 1 89 ? -17.557 19.394 3.911 1.00 43.47 89 GLU A C 1
ATOM 730 O O . GLU A 1 89 ? -17.688 20.612 3.858 1.00 43.47 89 GLU A O 1
ATOM 735 N N . VAL A 1 90 ? -16.459 18.854 4.441 1.00 43.97 90 VAL A N 1
ATOM 736 C CA . VAL A 1 90 ? -15.261 19.660 4.667 1.00 43.97 90 VAL A CA 1
ATOM 737 C C . VAL A 1 90 ? -14.500 19.642 3.351 1.00 43.97 90 VAL A C 1
ATOM 739 O O . VAL A 1 90 ? -13.749 18.708 3.066 1.00 43.97 90 VAL A O 1
ATOM 742 N N . LYS A 1 91 ? -14.726 20.671 2.526 1.00 37.78 91 LYS A N 1
ATOM 743 C CA . LYS A 1 91 ? -13.771 21.059 1.486 1.00 37.78 91 LYS A CA 1
ATOM 744 C C . LYS A 1 91 ? -12.449 21.340 2.196 1.00 37.78 91 LYS A C 1
ATOM 746 O O . LYS A 1 91 ? -12.304 22.360 2.861 1.00 37.78 91 LYS A O 1
ATOM 751 N N . PHE A 1 92 ? -11.506 20.410 2.103 1.00 37.75 92 PHE A N 1
ATOM 752 C CA . PHE A 1 92 ? -10.116 20.694 2.428 1.00 37.75 92 PHE A CA 1
ATOM 753 C C . PHE A 1 92 ? -9.587 21.636 1.343 1.00 37.75 92 PHE A C 1
ATOM 755 O O . PHE A 1 92 ? -9.034 21.187 0.341 1.00 37.75 92 PHE A O 1
ATOM 762 N N . GLU A 1 93 ? -9.786 22.941 1.515 1.00 40.31 93 GLU A N 1
ATOM 763 C CA . GLU A 1 93 ? -8.894 23.910 0.890 1.00 40.31 93 GLU A CA 1
ATOM 764 C C . GLU A 1 93 ? -7.571 23.819 1.647 1.00 40.31 93 GLU A C 1
ATOM 766 O O . GLU A 1 93 ? -7.423 24.300 2.769 1.00 40.31 93 GLU A O 1
ATOM 771 N N . ALA A 1 94 ? -6.634 23.066 1.076 1.00 37.03 94 ALA A N 1
ATOM 772 C CA . ALA A 1 94 ? -5.264 23.074 1.542 1.00 37.03 94 ALA A CA 1
ATOM 773 C C . ALA A 1 94 ? -4.665 24.442 1.197 1.00 37.03 94 ALA A C 1
ATOM 775 O O . ALA A 1 94 ? -4.455 24.748 0.024 1.00 37.03 94 ALA A O 1
ATOM 776 N N . ASP A 1 95 ? -4.402 25.251 2.223 1.00 37.38 95 ASP A N 1
ATOM 777 C CA . ASP A 1 95 ? -3.570 26.448 2.108 1.00 37.38 95 ASP A CA 1
ATOM 778 C C . ASP A 1 95 ? -2.224 26.073 1.451 1.00 37.38 95 ASP A C 1
ATOM 780 O O . ASP A 1 95 ? -1.595 25.086 1.864 1.00 37.38 95 ASP A O 1
ATOM 784 N N . PRO A 1 96 ? -1.747 26.816 0.434 1.00 44.00 96 PRO A N 1
ATOM 785 C CA . PRO A 1 96 ? -0.533 26.477 -0.294 1.00 44.00 96 PRO A CA 1
ATOM 786 C C . PRO A 1 96 ? 0.704 26.843 0.533 1.00 44.00 96 PRO A C 1
ATOM 788 O O . PRO A 1 96 ? 1.342 27.878 0.337 1.00 44.00 96 PRO A O 1
ATOM 791 N N . LEU A 1 97 ? 1.080 25.965 1.462 1.00 41.97 97 LEU A N 1
ATOM 792 C CA . LEU A 1 97 ? 2.389 26.025 2.102 1.00 41.97 97 LEU A CA 1
ATOM 793 C C . LEU A 1 97 ? 3.457 25.560 1.107 1.00 41.97 97 LEU A C 1
ATOM 795 O O . LEU A 1 97 ? 3.596 24.377 0.803 1.00 41.97 97 LEU A O 1
ATOM 799 N N . MET A 1 98 ? 4.209 26.541 0.611 1.00 45.66 98 MET A N 1
ATOM 800 C CA . MET A 1 98 ? 5.483 26.410 -0.091 1.00 45.66 98 MET A CA 1
ATOM 801 C C . MET A 1 98 ? 6.408 25.397 0.610 1.00 45.66 98 MET A C 1
ATOM 803 O O . MET A 1 98 ? 7.111 25.737 1.558 1.00 45.66 98 MET A O 1
ATOM 807 N N . LEU A 1 99 ? 6.427 24.154 0.126 1.00 48.19 99 LEU A N 1
ATOM 808 C CA . LEU A 1 99 ? 7.404 23.129 0.493 1.00 48.19 99 LEU A CA 1
ATOM 809 C C . LEU A 1 99 ? 7.912 22.464 -0.787 1.00 48.19 99 LEU A C 1
ATOM 811 O O . LEU A 1 99 ? 7.341 21.508 -1.311 1.00 48.19 99 LEU A O 1
ATOM 815 N N . THR A 1 100 ? 9.012 23.013 -1.292 1.00 50.53 100 THR A N 1
ATOM 816 C CA . THR A 1 100 ? 9.951 22.330 -2.182 1.00 50.53 100 THR A CA 1
ATOM 817 C C . THR A 1 100 ? 10.227 20.922 -1.636 1.00 50.53 100 THR A C 1
ATOM 819 O O . THR A 1 100 ? 10.740 20.797 -0.529 1.00 50.53 100 THR A O 1
ATOM 822 N N . GLN A 1 101 ? 9.866 19.889 -2.408 1.00 55.47 101 GLN A N 1
ATOM 823 C CA . GLN A 1 101 ? 9.870 18.453 -2.069 1.00 55.47 101 GLN A CA 1
ATOM 824 C C . GLN A 1 101 ? 8.805 18.007 -1.054 1.00 55.47 101 GLN A C 1
ATOM 826 O O . GLN A 1 101 ? 9.053 17.816 0.135 1.00 55.47 101 GLN A O 1
ATOM 831 N N . THR A 1 102 ? 7.606 17.717 -1.561 1.00 72.06 102 THR A N 1
ATOM 832 C CA . THR A 1 102 ? 6.605 16.941 -0.820 1.00 72.06 102 THR A CA 1
ATOM 833 C C . THR A 1 102 ? 6.921 15.449 -0.984 1.00 72.06 102 THR A C 1
ATOM 835 O O . THR A 1 102 ? 6.846 14.914 -2.090 1.00 72.06 102 THR A O 1
ATOM 838 N N . SER A 1 103 ? 7.335 14.774 0.095 1.00 79.31 103 SER A N 1
ATOM 839 C CA . SER A 1 103 ? 7.391 13.303 0.135 1.00 79.31 103 SER A CA 1
ATOM 840 C C . SER A 1 103 ? 5.975 12.762 0.320 1.00 79.31 103 SER A C 1
ATOM 842 O O . SER A 1 103 ? 5.228 13.238 1.179 1.00 79.31 103 SER A O 1
ATOM 844 N N . HIS A 1 104 ? 5.599 11.769 -0.480 1.00 81.50 104 HIS A N 1
ATOM 845 C CA . HIS A 1 104 ? 4.268 11.175 -0.475 1.00 81.50 104 HIS A CA 1
ATOM 846 C C . HIS A 1 104 ? 4.320 9.738 0.049 1.00 81.50 104 HIS A C 1
ATOM 848 O O . HIS A 1 104 ? 5.184 8.943 -0.317 1.00 81.50 104 HIS A O 1
ATOM 854 N N . ALA A 1 105 ? 3.365 9.379 0.911 1.00 79.69 105 ALA A N 1
ATOM 855 C CA . ALA A 1 105 ? 3.200 7.991 1.347 1.00 79.69 105 ALA A CA 1
ATOM 856 C C . ALA A 1 105 ? 2.554 7.116 0.258 1.00 79.69 105 ALA A C 1
ATOM 858 O O . ALA A 1 105 ? 2.921 5.949 0.109 1.00 79.69 105 ALA A O 1
ATOM 859 N N . TYR A 1 106 ? 1.627 7.711 -0.496 1.00 83.06 106 TYR A N 1
ATOM 860 C CA . TYR A 1 106 ? 0.864 7.097 -1.576 1.00 83.06 106 TYR A CA 1
ATOM 861 C C . TYR A 1 106 ? 0.765 8.069 -2.747 1.00 83.06 106 TYR A C 1
ATOM 863 O O . TYR A 1 106 ? 0.727 9.284 -2.538 1.00 83.06 106 TYR A O 1
ATOM 871 N N . TYR A 1 107 ? 0.671 7.539 -3.960 1.00 87.94 107 TYR A N 1
ATOM 872 C CA . TYR A 1 107 ? 0.410 8.331 -5.154 1.00 87.94 107 TYR A CA 1
ATOM 873 C C . TYR A 1 107 ? -0.512 7.579 -6.103 1.00 87.94 107 TYR A C 1
ATOM 875 O O . TYR A 1 107 ? -0.286 6.405 -6.380 1.00 87.94 107 TYR A O 1
ATOM 883 N N . THR A 1 108 ? -1.542 8.252 -6.610 1.00 87.88 108 THR A N 1
ATOM 884 C CA . THR A 1 108 ? -2.514 7.641 -7.518 1.00 87.88 108 THR A CA 1
ATOM 885 C C . THR A 1 108 ? -2.356 8.223 -8.913 1.00 87.88 108 THR A C 1
ATOM 887 O O . THR A 1 108 ? -2.515 9.426 -9.113 1.00 87.88 108 THR A O 1
ATOM 890 N N . TYR A 1 109 ? -2.084 7.359 -9.889 1.00 84.81 109 TYR A N 1
ATOM 891 C CA . TYR A 1 109 ? -1.990 7.718 -11.300 1.00 84.81 109 TYR A CA 1
ATOM 892 C C . TYR A 1 109 ? -2.873 6.792 -12.126 1.00 84.81 109 TYR A C 1
ATOM 894 O O . TYR A 1 109 ? -2.756 5.575 -12.032 1.00 84.81 109 TYR A O 1
ATOM 902 N N . ARG A 1 110 ? -3.781 7.367 -12.928 1.00 85.19 110 ARG A N 1
ATOM 903 C CA . ARG A 1 110 ? -4.741 6.616 -13.762 1.00 85.19 110 ARG A CA 1
ATOM 904 C C . ARG A 1 110 ? -5.464 5.496 -12.990 1.00 85.19 110 ARG A C 1
ATOM 906 O O . ARG A 1 110 ? -5.573 4.377 -13.474 1.00 85.19 110 ARG A O 1
ATOM 913 N N . ASN A 1 111 ? -5.949 5.809 -11.785 1.00 84.50 111 ASN A N 1
ATOM 914 C CA . ASN A 1 111 ? -6.618 4.881 -10.856 1.00 84.50 111 ASN A CA 1
ATOM 915 C C . ASN A 1 111 ? -5.745 3.742 -10.297 1.00 84.50 111 ASN A C 1
ATOM 917 O O . ASN A 1 111 ? -6.266 2.863 -9.615 1.00 84.50 111 ASN A O 1
ATOM 921 N N . VAL A 1 112 ? -4.431 3.765 -10.524 1.00 82.31 112 VAL A N 1
ATOM 922 C CA . VAL A 1 112 ? -3.474 2.848 -9.895 1.00 82.31 112 VAL A CA 1
ATOM 923 C C . VAL A 1 112 ? -2.809 3.563 -8.726 1.00 82.31 112 VAL A C 1
ATOM 925 O O . VAL A 1 112 ? -2.256 4.650 -8.895 1.00 82.31 112 VAL A O 1
ATOM 928 N N . THR A 1 113 ? -2.879 2.965 -7.537 1.00 86.75 113 THR A N 1
ATOM 929 C CA . THR A 1 113 ? -2.262 3.509 -6.323 1.00 86.75 113 THR A CA 1
ATOM 930 C C . THR A 1 113 ? -0.911 2.853 -6.084 1.00 86.75 113 THR A C 1
ATOM 932 O O . THR A 1 113 ? -0.827 1.654 -5.836 1.00 86.75 113 THR A O 1
ATOM 935 N N . TYR A 1 114 ? 0.129 3.673 -6.106 1.00 88.88 114 TYR A N 1
ATOM 936 C CA . TYR A 1 114 ? 1.495 3.321 -5.757 1.00 88.88 114 TYR A CA 1
ATOM 937 C C . TYR A 1 114 ? 1.760 3.673 -4.296 1.00 88.88 114 TYR A C 1
ATOM 939 O O . TYR A 1 114 ? 1.292 4.702 -3.795 1.00 88.88 114 TYR A O 1
ATOM 947 N N . SER A 1 115 ? 2.534 2.839 -3.613 1.00 88.38 115 SER A N 1
ATOM 948 C CA . SER A 1 115 ? 2.916 3.036 -2.215 1.00 88.38 115 SER A CA 1
ATOM 949 C C . SER A 1 115 ? 4.414 2.870 -2.022 1.00 88.38 115 SER A C 1
ATOM 951 O O . SER A 1 115 ? 5.089 2.180 -2.780 1.00 88.38 115 SER A O 1
ATOM 953 N N . ARG A 1 116 ? 4.949 3.472 -0.960 1.00 89.88 116 ARG A N 1
ATOM 954 C CA . ARG A 1 116 ? 6.314 3.160 -0.515 1.00 89.88 116 ARG A CA 1
ATOM 955 C C . ARG A 1 116 ? 6.375 1.744 0.062 1.00 89.88 116 ARG A C 1
ATOM 957 O O . ARG A 1 116 ? 5.429 1.309 0.721 1.00 89.88 116 ARG A O 1
ATOM 964 N N . ALA A 1 117 ? 7.511 1.072 -0.094 1.00 86.50 117 ALA A N 1
ATOM 965 C CA . ALA A 1 117 ? 7.757 -0.272 0.427 1.00 86.50 117 ALA A CA 1
ATOM 966 C C . ALA A 1 117 ? 7.608 -0.341 1.952 1.00 86.50 117 ALA A C 1
ATOM 968 O O . ALA A 1 117 ? 7.106 -1.328 2.474 1.00 86.50 117 ALA A O 1
ATOM 969 N N . SER A 1 118 ? 7.955 0.742 2.654 1.00 83.50 118 SER A N 1
ATOM 970 C CA . SER A 1 118 ? 7.767 0.881 4.104 1.00 83.50 118 SER A CA 1
ATOM 971 C C . SER A 1 118 ? 6.309 1.035 4.549 1.00 83.50 118 SER A C 1
ATOM 973 O O . SER A 1 118 ? 6.027 0.906 5.736 1.00 83.50 118 SER A O 1
ATOM 975 N N . MET A 1 119 ? 5.396 1.366 3.631 1.00 80.44 119 MET A N 1
ATOM 976 C CA . MET A 1 119 ? 3.971 1.545 3.926 1.00 80.44 119 MET A CA 1
ATOM 977 C C . MET A 1 119 ? 3.173 0.311 3.510 1.00 80.44 119 MET A C 1
ATOM 979 O O . MET A 1 119 ? 2.353 -0.182 4.277 1.00 80.44 119 MET A O 1
ATOM 983 N N . HIS A 1 120 ? 3.391 -0.162 2.282 1.00 77.31 120 HIS A N 1
ATOM 984 C CA . HIS A 1 120 ? 2.698 -1.318 1.732 1.00 77.31 120 HIS A CA 1
ATOM 985 C C . HIS A 1 120 ? 3.552 -1.956 0.633 1.00 77.31 120 HIS A C 1
ATOM 987 O O . HIS A 1 120 ? 3.675 -1.406 -0.465 1.00 77.31 120 HIS A O 1
ATOM 993 N N . LEU A 1 121 ? 4.136 -3.119 0.937 1.00 81.44 121 LEU A N 1
ATOM 994 C CA . LEU A 1 121 ? 5.047 -3.824 0.033 1.00 81.44 121 LEU A CA 1
ATOM 995 C C . LEU A 1 121 ? 4.364 -4.193 -1.290 1.00 81.44 121 LEU A C 1
ATOM 997 O O . LEU A 1 121 ? 4.919 -3.950 -2.350 1.00 81.44 121 LEU A O 1
ATOM 1001 N N . GLY A 1 122 ? 3.129 -4.703 -1.254 1.00 81.69 122 GLY A N 1
ATOM 1002 C CA . GLY A 1 122 ? 2.435 -5.129 -2.475 1.00 81.69 122 GLY A CA 1
ATOM 1003 C C . GLY A 1 122 ? 2.201 -3.997 -3.482 1.00 81.69 122 GLY A C 1
ATOM 1004 O O . GLY A 1 122 ? 2.279 -4.217 -4.682 1.00 81.69 122 GLY A O 1
ATOM 1005 N N . GLY A 1 123 ? 1.966 -2.775 -3.000 1.00 82.69 123 GLY A N 1
ATOM 1006 C CA . GLY A 1 123 ? 1.746 -1.593 -3.846 1.00 82.69 123 GLY A CA 1
ATOM 1007 C C . GLY A 1 123 ? 3.028 -0.831 -4.184 1.00 82.69 123 GLY A C 1
ATOM 1008 O O . GLY A 1 123 ? 2.969 0.175 -4.892 1.00 82.69 123 GLY A O 1
ATOM 1009 N N . SER A 1 124 ? 4.175 -1.272 -3.655 1.00 89.44 124 SER A N 1
ATOM 1010 C CA . SER A 1 124 ? 5.480 -0.709 -3.997 1.00 89.44 124 SER A CA 1
ATOM 1011 C C . SER A 1 124 ? 6.172 -1.468 -5.121 1.00 89.44 124 SER A C 1
ATOM 1013 O O . SER A 1 124 ? 7.078 -0.910 -5.737 1.00 89.44 124 SER A O 1
ATOM 1015 N N . LEU A 1 125 ? 5.771 -2.712 -5.393 1.00 90.31 125 LEU A N 1
ATOM 1016 C CA . LEU A 1 125 ? 6.339 -3.521 -6.466 1.00 90.31 125 LEU A CA 1
ATOM 1017 C C . LEU A 1 125 ? 5.914 -2.968 -7.825 1.00 90.31 125 LEU A C 1
ATOM 1019 O O . LEU A 1 125 ? 4.726 -2.820 -8.111 1.00 90.31 125 LEU A O 1
ATOM 1023 N N . VAL A 1 126 ? 6.896 -2.667 -8.668 1.00 90.25 126 VAL A N 1
ATOM 1024 C CA . VAL A 1 126 ? 6.678 -2.091 -9.995 1.00 90.25 126 VAL A CA 1
ATOM 1025 C C . VAL A 1 126 ? 7.613 -2.706 -11.024 1.00 90.25 126 VAL A C 1
ATOM 1027 O O . VAL A 1 126 ? 8.752 -3.064 -10.723 1.00 90.25 126 VAL A O 1
ATOM 1030 N N . CYS A 1 127 ? 7.126 -2.773 -12.262 1.00 89.31 127 CYS A N 1
ATOM 1031 C CA . CYS A 1 127 ? 7.941 -3.035 -13.440 1.00 89.31 127 CYS A CA 1
ATOM 1032 C C . CYS A 1 127 ? 8.121 -1.722 -14.210 1.00 89.31 127 CYS A C 1
ATOM 1034 O O . CYS A 1 127 ? 7.159 -0.964 -14.366 1.00 89.31 127 CYS A O 1
ATOM 1036 N N . TYR A 1 128 ? 9.331 -1.433 -14.675 1.00 88.12 128 TYR A N 1
ATOM 1037 C CA . TYR A 1 128 ? 9.644 -0.188 -15.372 1.00 88.12 128 TYR A CA 1
ATOM 1038 C C . TYR A 1 128 ? 10.750 -0.390 -16.408 1.00 88.12 128 TYR A C 1
ATOM 1040 O O . TYR A 1 128 ? 11.512 -1.350 -16.348 1.00 88.12 128 TYR A O 1
ATOM 1048 N N . TYR A 1 129 ? 10.850 0.543 -17.350 1.00 88.88 129 TYR A N 1
ATOM 1049 C CA . TYR A 1 129 ? 11.926 0.584 -18.336 1.00 88.88 129 TYR A CA 1
ATOM 1050 C C . TYR A 1 129 ? 12.923 1.678 -17.953 1.00 88.88 129 TYR A C 1
ATOM 1052 O O . TYR A 1 129 ? 12.523 2.795 -17.618 1.00 88.88 129 TYR A O 1
ATOM 1060 N N . LEU A 1 130 ? 14.222 1.371 -18.005 1.00 80.50 130 LEU A N 1
ATOM 1061 C CA . LEU A 1 130 ? 15.287 2.309 -17.614 1.00 80.50 130 LEU A CA 1
ATOM 1062 C C . LEU A 1 130 ? 15.389 3.524 -18.555 1.00 80.50 130 LEU A C 1
ATOM 1064 O O . LEU A 1 130 ? 15.859 4.591 -18.167 1.00 80.50 130 LEU A O 1
ATOM 1068 N N . HIS A 1 131 ? 14.963 3.346 -19.803 1.00 80.38 131 HIS A N 1
ATOM 1069 C CA . HIS A 1 131 ? 14.889 4.373 -20.834 1.00 80.38 131 HIS A CA 1
ATOM 1070 C C . HIS A 1 131 ? 13.687 4.102 -21.729 1.00 80.38 131 HIS A C 1
ATOM 1072 O O . HIS A 1 131 ? 13.334 2.947 -21.957 1.00 80.38 131 HIS A O 1
ATOM 1078 N N . SER A 1 132 ? 13.129 5.154 -22.326 1.00 75.75 132 SER A N 1
ATOM 1079 C CA . SER A 1 132 ? 11.998 5.054 -23.259 1.00 75.75 132 SER A CA 1
ATOM 1080 C C . SER A 1 132 ? 12.289 4.206 -24.507 1.00 75.75 132 SER A C 1
ATOM 1082 O O . SER A 1 132 ? 11.359 3.805 -25.194 1.00 75.75 132 SER A O 1
ATOM 1084 N N . ALA A 1 133 ? 13.567 3.946 -24.807 1.00 78.31 133 ALA A N 1
ATOM 1085 C CA . ALA A 1 133 ? 14.019 3.103 -25.916 1.00 78.31 133 ALA A CA 1
ATOM 1086 C C . ALA A 1 133 ? 14.505 1.708 -25.476 1.00 78.31 133 ALA A C 1
ATOM 1088 O O . ALA A 1 133 ? 14.868 0.896 -26.325 1.00 78.31 133 ALA A O 1
ATOM 1089 N N . SER A 1 134 ? 14.555 1.430 -24.169 1.00 78.94 134 SER A N 1
ATOM 1090 C CA . SER A 1 134 ? 14.976 0.120 -23.672 1.00 78.94 134 SER A CA 1
ATOM 1091 C C . SER A 1 134 ? 13.822 -0.872 -23.770 1.00 78.94 134 SER A C 1
ATOM 1093 O O . SER A 1 134 ? 12.708 -0.569 -23.352 1.00 78.94 134 SER A O 1
ATOM 1095 N N . SER A 1 135 ? 14.104 -2.070 -24.280 1.00 78.12 135 SER A N 1
ATOM 1096 C CA . SER A 1 135 ? 13.157 -3.191 -24.251 1.00 78.12 135 SER A CA 1
ATOM 1097 C C . SER A 1 135 ? 13.312 -4.057 -22.996 1.00 78.12 135 SER A C 1
ATOM 1099 O O . SER A 1 135 ? 12.529 -4.986 -22.798 1.00 78.12 135 SER A O 1
ATOM 1101 N N . GLU A 1 136 ? 14.324 -3.790 -22.167 1.00 82.25 136 GLU A N 1
ATOM 1102 C CA . GLU A 1 136 ? 14.605 -4.570 -20.967 1.00 82.25 136 GLU A CA 1
ATOM 1103 C C . GLU A 1 136 ? 13.710 -4.100 -19.817 1.00 82.25 136 GLU A C 1
ATOM 1105 O O . GLU A 1 136 ? 13.779 -2.947 -19.381 1.00 82.25 136 GLU A O 1
ATOM 1110 N N . LEU A 1 137 ? 12.837 -5.000 -19.361 1.00 84.50 137 LEU A N 1
ATOM 1111 C CA . LEU A 1 137 ? 11.935 -4.756 -18.246 1.00 84.50 137 LEU A CA 1
ATOM 1112 C C . LEU A 1 137 ? 12.700 -4.927 -16.932 1.00 84.50 137 LEU A C 1
ATOM 1114 O O . LEU A 1 137 ? 13.133 -6.028 -16.597 1.00 84.50 137 LEU A O 1
ATOM 1118 N N . CYS A 1 138 ? 12.828 -3.848 -16.171 1.00 87.06 138 CYS A N 1
ATOM 1119 C CA . CYS A 1 138 ? 13.372 -3.887 -14.823 1.00 87.06 138 CYS A CA 1
ATOM 1120 C C . CYS A 1 138 ? 12.241 -4.061 -13.810 1.00 87.06 138 CYS A C 1
ATOM 1122 O O . CYS A 1 138 ? 11.133 -3.551 -13.990 1.00 87.06 138 CYS A O 1
ATOM 1124 N N . VAL A 1 139 ? 12.545 -4.736 -12.708 1.00 90.25 139 VAL A N 1
ATOM 1125 C CA . VAL A 1 139 ? 11.636 -4.892 -11.573 1.00 90.25 139 VAL A CA 1
ATOM 1126 C C . VAL A 1 139 ? 12.254 -4.289 -10.323 1.00 90.25 139 VAL A C 1
ATOM 1128 O O . VAL A 1 139 ? 13.475 -4.291 -10.135 1.00 90.25 139 VAL A O 1
ATOM 1131 N N . GLY A 1 140 ? 11.414 -3.740 -9.458 1.00 91.62 140 GLY A N 1
ATOM 1132 C CA . GLY A 1 140 ? 11.889 -3.154 -8.219 1.00 91.62 140 GLY A CA 1
ATOM 1133 C C . GLY A 1 140 ? 10.776 -2.758 -7.269 1.00 91.62 140 GLY A C 1
ATOM 1134 O O . GLY A 1 140 ? 9.589 -2.907 -7.557 1.00 91.62 140 GLY A O 1
ATOM 1135 N N . SER A 1 141 ? 11.188 -2.228 -6.123 1.00 92.56 141 SER A N 1
ATOM 1136 C CA . SER A 1 141 ? 10.290 -1.713 -5.092 1.00 92.56 141 SER A CA 1
ATOM 1137 C C . SER A 1 141 ? 10.461 -0.205 -4.914 1.00 92.56 141 SER A C 1
ATOM 1139 O O . SER A 1 141 ? 11.579 0.308 -4.819 1.00 92.56 141 SER A O 1
ATOM 1141 N N . ILE A 1 142 ? 9.349 0.526 -4.859 1.00 93.44 142 ILE A N 1
ATOM 1142 C CA . ILE A 1 142 ? 9.343 1.969 -4.605 1.00 93.44 142 ILE A CA 1
ATOM 1143 C C . ILE A 1 142 ? 9.752 2.214 -3.153 1.00 93.44 142 ILE A C 1
ATOM 1145 O O . ILE A 1 142 ? 9.022 1.881 -2.224 1.00 93.44 142 ILE A O 1
ATOM 1149 N N . GLN A 1 143 ? 10.899 2.846 -2.946 1.00 93.50 143 GLN A N 1
ATOM 1150 C CA . GLN A 1 143 ? 11.392 3.218 -1.620 1.00 93.50 143 GLN A CA 1
ATOM 1151 C C . GLN A 1 143 ? 10.877 4.591 -1.191 1.00 93.50 143 GLN A C 1
ATOM 1153 O O . GLN A 1 143 ? 10.558 4.808 -0.021 1.00 93.50 143 GLN A O 1
ATOM 1158 N N . ASP A 1 144 ? 10.761 5.515 -2.142 1.00 91.88 144 ASP A N 1
ATOM 1159 C CA . ASP A 1 144 ? 10.324 6.878 -1.873 1.00 91.88 144 ASP A CA 1
ATOM 1160 C C . ASP A 1 144 ? 9.572 7.473 -3.066 1.00 91.88 144 ASP A C 1
ATOM 1162 O O . ASP A 1 144 ? 9.860 7.150 -4.221 1.00 91.88 144 ASP A O 1
ATOM 1166 N N . ILE A 1 145 ? 8.614 8.348 -2.766 1.00 91.81 145 ILE A N 1
ATOM 1167 C CA . ILE A 1 145 ? 7.790 9.056 -3.746 1.00 91.81 145 ILE A CA 1
ATOM 1168 C C . ILE A 1 145 ? 7.909 10.541 -3.438 1.00 91.81 145 ILE A C 1
ATOM 1170 O O . ILE A 1 145 ? 7.573 10.970 -2.332 1.00 91.81 145 ILE A O 1
ATOM 1174 N N . ARG A 1 146 ? 8.373 11.334 -4.403 1.00 91.00 146 ARG A N 1
ATOM 1175 C CA . ARG A 1 146 ? 8.585 12.773 -4.223 1.00 91.00 146 ARG A CA 1
ATOM 1176 C C . ARG A 1 146 ? 7.997 13.560 -5.379 1.00 91.00 146 ARG A C 1
ATOM 1178 O O . ARG A 1 146 ? 8.109 13.142 -6.525 1.00 91.00 146 ARG A O 1
ATOM 1185 N N . SER A 1 147 ? 7.403 14.707 -5.071 1.00 87.25 147 SER A N 1
ATOM 1186 C CA . SER A 1 147 ? 7.058 15.701 -6.086 1.00 87.25 147 SER A CA 1
ATOM 1187 C C . SER A 1 147 ? 8.222 16.672 -6.270 1.00 87.25 147 SER A C 1
ATOM 1189 O O . SER A 1 147 ? 8.561 17.426 -5.355 1.00 87.25 147 SER A O 1
ATOM 1191 N N . GLU A 1 148 ? 8.835 16.650 -7.450 1.00 86.44 148 GLU A N 1
ATOM 1192 C CA .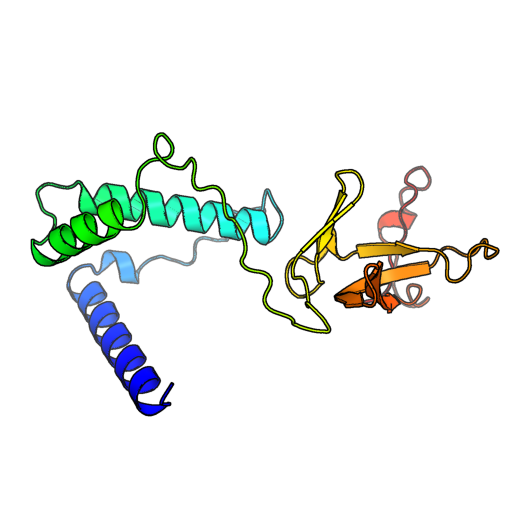 GLU A 1 148 ? 9.951 17.508 -7.847 1.00 86.44 148 GLU A CA 1
ATOM 1193 C C . GLU A 1 148 ? 9.574 18.247 -9.138 1.00 86.44 148 GLU A C 1
ATOM 1195 O O . GLU A 1 148 ? 9.196 17.631 -10.129 1.00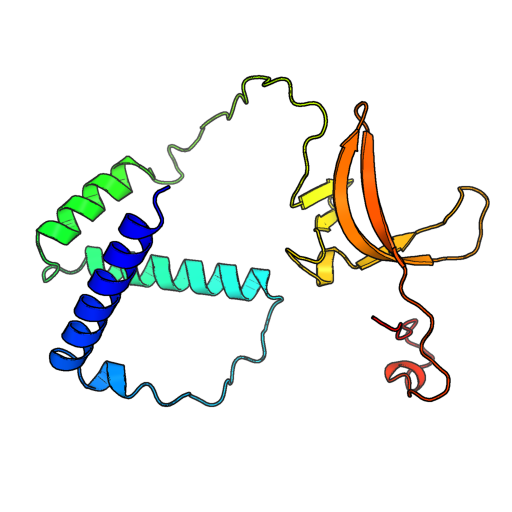 86.44 148 GLU A O 1
ATOM 1200 N N . HIS A 1 149 ? 9.643 19.584 -9.131 1.00 80.81 149 HIS A N 1
ATOM 1201 C CA . HIS A 1 149 ? 9.342 20.431 -10.299 1.00 80.81 149 HIS A CA 1
ATOM 1202 C C . HIS A 1 149 ? 7.974 20.156 -10.964 1.00 80.81 149 HIS A C 1
ATOM 1204 O O . HIS A 1 149 ? 7.834 20.228 -12.182 1.00 80.81 149 HIS A O 1
ATOM 1210 N N . GLY A 1 150 ? 6.955 19.819 -10.165 1.00 80.06 150 GLY A N 1
ATOM 1211 C CA . GLY A 1 150 ? 5.610 19.498 -10.662 1.00 80.06 150 GLY A CA 1
ATOM 1212 C C . GLY A 1 150 ? 5.471 18.099 -11.275 1.00 80.06 150 GLY A C 1
ATOM 1213 O O . GLY A 1 150 ? 4.392 17.753 -11.751 1.00 80.06 150 GLY A O 1
ATOM 1214 N N . GLN A 1 151 ? 6.527 17.284 -11.241 1.00 86.12 151 GLN A N 1
ATOM 1215 C CA . GLN A 1 151 ? 6.501 15.878 -11.631 1.00 86.12 151 GLN A CA 1
ATOM 1216 C C . GLN A 1 151 ? 6.677 14.984 -10.410 1.00 86.12 151 GLN A C 1
ATOM 1218 O O . GLN A 1 151 ? 7.313 15.359 -9.426 1.00 86.12 151 GLN A O 1
ATOM 1223 N N . VAL A 1 152 ? 6.116 13.781 -10.476 1.00 88.50 152 VAL A N 1
ATOM 1224 C CA . VAL A 1 152 ? 6.295 12.783 -9.423 1.00 88.50 152 VAL A CA 1
ATOM 1225 C C . VAL A 1 152 ? 7.424 11.847 -9.812 1.00 88.50 152 VAL A C 1
ATOM 1227 O O . VAL A 1 152 ? 7.394 11.222 -10.869 1.00 88.50 152 VAL A O 1
ATOM 1230 N N . VAL A 1 153 ? 8.421 11.766 -8.939 1.00 90.94 153 VAL A N 1
ATOM 1231 C CA . VAL A 1 153 ? 9.615 10.944 -9.095 1.00 90.94 153 VAL A CA 1
ATOM 1232 C C . VAL A 1 153 ? 9.557 9.806 -8.085 1.00 90.94 153 VAL A C 1
ATOM 1234 O O . VAL A 1 153 ? 9.358 10.020 -6.884 1.00 90.94 153 VAL A O 1
ATOM 1237 N N . PHE A 1 154 ? 9.758 8.584 -8.572 1.00 92.12 154 PHE A N 1
ATOM 1238 C CA . PHE A 1 154 ? 9.889 7.397 -7.737 1.00 92.12 154 PHE A CA 1
ATOM 1239 C C . PHE A 1 154 ? 11.358 7.032 -7.577 1.00 92.12 154 PHE A C 1
ATOM 1241 O O . PHE A 1 154 ? 12.084 6.872 -8.558 1.00 92.12 154 PHE A O 1
ATOM 1248 N N . LYS A 1 155 ? 11.797 6.850 -6.332 1.00 92.56 155 LYS A N 1
ATOM 1249 C CA . LYS A 1 155 ? 13.082 6.216 -6.042 1.00 92.56 155 LYS A CA 1
ATOM 1250 C C . LYS A 1 155 ? 12.839 4.721 -5.899 1.00 92.56 155 LYS A C 1
ATOM 1252 O O . LYS A 1 155 ? 12.191 4.301 -4.942 1.00 92.56 155 LYS A O 1
ATOM 1257 N N . ILE A 1 156 ? 13.346 3.941 -6.844 1.00 91.81 156 ILE A N 1
ATOM 1258 C CA . ILE A 1 156 ? 13.131 2.494 -6.905 1.00 91.81 156 ILE A CA 1
ATOM 1259 C C . ILE A 1 156 ? 14.422 1.777 -6.507 1.00 91.81 156 ILE A C 1
ATOM 1261 O O . ILE A 1 156 ? 15.512 2.172 -6.920 1.00 91.81 156 ILE A O 1
ATOM 1265 N N . GLN A 1 157 ? 14.293 0.737 -5.690 1.00 91.44 157 GLN A N 1
ATOM 1266 C CA . GLN A 1 157 ? 15.348 -0.242 -5.456 1.00 91.44 157 GLN A CA 1
ATOM 1267 C C . GLN A 1 157 ? 15.136 -1.415 -6.414 1.00 91.44 157 GLN A C 1
ATOM 1269 O O . GLN A 1 157 ? 14.102 -2.083 -6.335 1.00 91.44 157 GLN A O 1
ATOM 1274 N N . CYS A 1 158 ? 16.093 -1.639 -7.317 1.00 89.75 158 CYS A N 1
ATOM 1275 C CA . CYS A 1 158 ? 16.0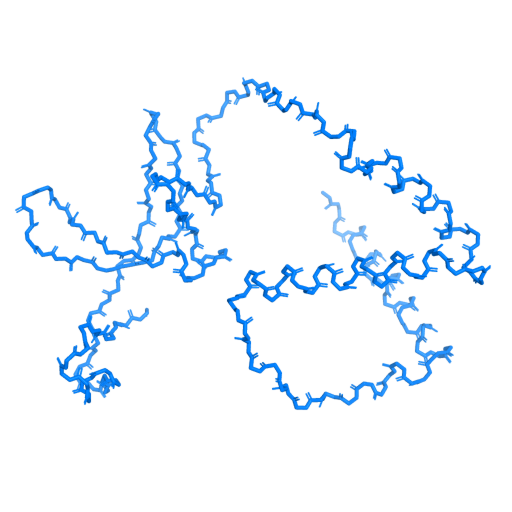71 -2.766 -8.247 1.00 89.75 158 CYS A CA 1
ATOM 1276 C C . CYS A 1 158 ? 16.144 -4.089 -7.485 1.00 89.75 158 CYS A C 1
ATOM 1278 O O . CYS A 1 158 ? 16.883 -4.198 -6.505 1.00 89.75 158 CYS A O 1
ATOM 1280 N N . GLN A 1 159 ? 15.413 -5.086 -7.969 1.00 87.88 159 GLN A N 1
ATOM 1281 C CA . GLN A 1 159 ? 15.535 -6.462 -7.502 1.00 87.88 159 GLN A CA 1
ATOM 1282 C C . GLN A 1 159 ? 16.443 -7.236 -8.456 1.00 87.88 159 GLN A C 1
ATOM 1284 O O . GLN A 1 159 ? 16.316 -7.115 -9.676 1.00 87.88 159 GLN A O 1
ATOM 1289 N N . GLU A 1 160 ? 17.372 -8.016 -7.908 1.00 83.06 160 GLU A N 1
ATOM 1290 C CA . GLU A 1 160 ? 18.260 -8.843 -8.723 1.00 83.06 160 GLU A CA 1
ATOM 1291 C C . GLU A 1 160 ? 17.551 -10.138 -9.142 1.00 83.06 160 GLU A C 1
ATOM 1293 O O . GLU A 1 160 ? 16.716 -10.659 -8.385 1.00 83.06 160 GLU A O 1
ATOM 1298 N N . PRO A 1 161 ? 17.885 -10.702 -10.317 1.00 82.12 161 PRO A N 1
ATOM 1299 C CA . PRO A 1 161 ? 17.428 -12.031 -10.701 1.00 82.12 161 PRO A CA 1
ATOM 1300 C C . PRO A 1 161 ? 17.718 -13.059 -9.606 1.00 82.12 161 PRO A C 1
ATOM 1302 O O . PRO A 1 161 ? 18.717 -12.966 -8.890 1.00 82.12 161 PRO A O 1
ATOM 1305 N N . LEU A 1 162 ? 16.843 -14.056 -9.468 1.00 81.88 162 LEU A N 1
ATOM 1306 C CA . LEU A 1 162 ? 17.045 -15.102 -8.476 1.00 81.88 162 LEU A CA 1
ATOM 1307 C C . LEU A 1 162 ? 18.377 -15.831 -8.757 1.00 81.88 162 LEU A C 1
ATOM 1309 O O . LEU A 1 162 ? 18.593 -16.284 -9.884 1.00 81.88 162 LEU A O 1
ATOM 1313 N N . PRO A 1 163 ? 19.285 -15.956 -7.770 1.00 83.12 163 PRO A N 1
ATOM 1314 C CA . PRO A 1 163 ? 20.543 -16.660 -7.977 1.00 83.12 163 PRO A CA 1
ATOM 1315 C C . PRO A 1 163 ? 20.277 -18.128 -8.319 1.00 83.12 163 PRO A C 1
ATOM 1317 O O . PRO A 1 163 ? 19.350 -18.736 -7.785 1.00 83.12 163 PRO A O 1
ATOM 1320 N N . SER A 1 164 ? 21.145 -18.723 -9.140 1.00 78.69 164 SER A N 1
ATOM 1321 C CA . SER A 1 164 ? 21.021 -20.111 -9.624 1.00 78.69 164 SER A CA 1
ATOM 1322 C C . SER A 1 164 ? 20.978 -21.175 -8.518 1.00 78.69 164 SER A C 1
ATOM 1324 O O . SER A 1 164 ? 20.626 -22.323 -8.774 1.00 78.69 164 SER A O 1
ATOM 1326 N N . SER A 1 165 ? 21.322 -20.807 -7.284 1.00 83.62 165 SER A N 1
ATOM 1327 C CA . SER A 1 165 ? 21.241 -21.657 -6.096 1.00 83.62 165 SER A CA 1
ATOM 1328 C C . SER A 1 165 ? 19.842 -21.750 -5.476 1.00 83.62 165 SER A C 1
ATOM 1330 O O . SER A 1 165 ? 19.624 -22.608 -4.619 1.00 83.62 165 SER A O 1
ATOM 1332 N N . LYS A 1 166 ? 18.898 -20.881 -5.858 1.00 81.94 166 LYS A N 1
ATOM 1333 C CA . LYS A 1 166 ? 17.534 -20.844 -5.314 1.00 81.94 166 LYS A CA 1
ATOM 1334 C C . LYS A 1 166 ? 16.522 -21.292 -6.369 1.00 81.94 166 LYS A C 1
ATOM 1336 O O . LYS A 1 166 ? 16.623 -20.938 -7.535 1.00 81.94 166 LYS A O 1
ATOM 1341 N N . TYR A 1 167 ? 15.537 -22.072 -5.932 1.00 84.44 167 TYR A N 1
ATOM 1342 C CA . TYR A 1 167 ? 14.473 -22.593 -6.788 1.00 84.44 167 TYR A CA 1
ATOM 1343 C C . TYR A 1 167 ? 13.337 -21.575 -6.947 1.00 84.44 167 TYR A C 1
ATOM 1345 O O . TYR A 1 167 ? 12.863 -21.031 -5.946 1.00 84.44 167 TYR A O 1
ATOM 1353 N N . ASP A 1 168 ? 12.879 -21.356 -8.182 1.00 82.75 168 ASP A N 1
ATOM 1354 C CA . ASP A 1 168 ? 11.710 -20.522 -8.467 1.00 82.75 168 ASP A CA 1
ATOM 1355 C C . ASP A 1 168 ? 10.418 -21.363 -8.389 1.00 82.75 168 ASP A C 1
ATOM 1357 O O . ASP A 1 168 ? 10.220 -22.265 -9.211 1.00 82.75 168 ASP A O 1
ATOM 1361 N N . PRO A 1 169 ? 9.501 -21.094 -7.439 1.00 85.44 169 PRO A N 1
ATOM 1362 C CA . PRO A 1 169 ? 8.237 -21.821 -7.335 1.00 85.44 169 PRO A CA 1
ATOM 1363 C C . PRO A 1 169 ? 7.354 -21.713 -8.586 1.00 85.44 169 PRO A C 1
ATOM 1365 O O . PRO A 1 169 ? 6.576 -22.638 -8.847 1.00 85.44 169 PRO A O 1
ATOM 1368 N N . PHE A 1 170 ? 7.469 -20.636 -9.370 1.00 83.88 170 PHE A N 1
ATOM 1369 C CA . PHE A 1 170 ? 6.656 -20.433 -10.573 1.00 83.88 170 PHE A CA 1
ATOM 1370 C C . PHE A 1 170 ? 7.153 -21.229 -11.780 1.00 83.88 170 PHE A C 1
ATOM 1372 O O . PHE A 1 170 ? 6.380 -21.469 -12.702 1.00 83.88 170 PHE A O 1
ATOM 1379 N N . GLN A 1 171 ? 8.376 -21.770 -11.732 1.00 81.06 171 GLN A N 1
ATOM 1380 C CA . GLN A 1 171 ? 8.923 -22.622 -12.793 1.00 81.06 171 GLN A CA 1
ATOM 1381 C C . GLN A 1 171 ? 8.067 -23.876 -13.053 1.00 81.06 171 GLN A C 1
ATOM 1383 O O . GLN A 1 171 ? 8.095 -24.446 -14.142 1.00 81.06 171 GLN A O 1
ATOM 1388 N N . ARG A 1 172 ? 7.272 -24.305 -12.063 1.00 85.69 172 ARG A N 1
ATOM 1389 C CA . ARG A 1 172 ? 6.347 -25.441 -12.186 1.00 85.69 172 ARG A CA 1
ATOM 1390 C C . ARG A 1 172 ? 5.125 -25.142 -13.068 1.00 85.69 172 ARG A C 1
ATOM 1392 O O . ARG A 1 172 ? 4.456 -26.082 -13.490 1.00 85.69 172 ARG A O 1
ATOM 1399 N N . TYR A 1 173 ? 4.831 -23.870 -13.333 1.00 86.31 173 TYR A N 1
ATOM 1400 C CA . TYR A 1 173 ? 3.646 -23.420 -14.062 1.00 86.31 173 TYR A CA 1
ATOM 1401 C C . TYR A 1 173 ? 4.064 -22.647 -15.323 1.00 86.31 173 TYR A C 1
ATOM 1403 O O . TYR A 1 173 ? 4.055 -21.420 -15.308 1.00 86.31 173 TYR A O 1
ATOM 1411 N N . PRO A 1 174 ? 4.423 -23.334 -16.425 1.00 79.56 174 PRO A N 1
ATOM 1412 C CA . PRO A 1 174 ? 4.913 -22.675 -17.642 1.00 79.56 174 PRO A CA 1
ATOM 1413 C C . PRO A 1 174 ? 3.871 -21.752 -18.290 1.00 79.56 174 PRO A C 1
ATOM 1415 O O . PRO A 1 174 ? 4.233 -20.780 -18.945 1.00 79.56 174 PRO A O 1
ATOM 1418 N N . ASP A 1 175 ? 2.584 -22.026 -18.066 1.00 88.94 175 ASP A N 1
ATOM 1419 C CA . ASP A 1 175 ? 1.475 -21.211 -18.567 1.00 88.94 175 ASP A CA 1
ATOM 1420 C C . ASP A 1 175 ? 1.230 -19.944 -17.723 1.00 88.94 175 ASP A C 1
ATOM 1422 O O . ASP A 1 175 ? 0.415 -19.098 -18.095 1.00 88.94 175 ASP A O 1
ATOM 1426 N N . PHE A 1 176 ? 1.904 -19.801 -16.574 1.00 81.19 176 PHE A N 1
ATOM 1427 C CA . PHE A 1 176 ? 1.766 -18.653 -15.684 1.00 81.19 176 PHE A CA 1
ATOM 1428 C C . PHE A 1 176 ? 3.004 -17.748 -15.798 1.00 81.19 176 PHE A C 1
ATOM 1430 O O . PHE A 1 176 ? 4.088 -18.146 -15.372 1.00 81.19 176 PHE A O 1
ATOM 1437 N N . PRO A 1 177 ? 2.879 -16.523 -16.344 1.00 77.06 177 PRO A N 1
ATOM 1438 C CA . PRO A 1 177 ? 4.013 -15.640 -16.611 1.00 77.06 177 PRO A CA 1
ATOM 1439 C C . PRO A 1 177 ? 4.473 -14.913 -15.337 1.00 77.06 177 PRO A C 1
ATOM 1441 O O . PRO A 1 177 ? 4.420 -13.687 -15.249 1.00 77.06 177 PRO A O 1
ATOM 1444 N N . ALA A 1 178 ? 4.894 -15.670 -14.326 1.00 80.31 178 ALA A N 1
ATOM 1445 C CA . ALA A 1 178 ? 5.486 -15.140 -13.107 1.00 80.31 178 ALA A CA 1
ATOM 1446 C C . ALA A 1 178 ? 6.895 -15.692 -12.912 1.00 80.31 178 ALA A C 1
ATOM 1448 O O . ALA A 1 178 ? 7.195 -16.837 -13.242 1.00 80.31 178 ALA A O 1
ATOM 1449 N N . THR A 1 179 ? 7.763 -14.855 -12.359 1.00 80.31 179 THR A N 1
ATOM 1450 C CA . THR A 1 179 ? 9.153 -15.195 -12.067 1.00 80.31 179 THR A CA 1
ATOM 1451 C C . THR A 1 179 ? 9.517 -14.578 -10.733 1.00 80.31 179 THR A C 1
ATOM 1453 O O . THR A 1 179 ? 9.116 -13.450 -10.427 1.00 80.31 179 THR A O 1
ATOM 1456 N N . THR A 1 180 ? 10.248 -15.326 -9.920 1.00 83.12 180 THR A N 1
ATOM 1457 C CA . THR A 1 180 ? 10.681 -14.844 -8.610 1.00 83.12 180 THR A CA 1
ATOM 1458 C C . THR A 1 180 ? 11.957 -14.019 -8.753 1.00 83.12 180 THR A C 1
ATOM 1460 O O . THR A 1 180 ? 12.900 -14.431 -9.423 1.00 83.12 180 THR A O 1
ATOM 1463 N N . PHE A 1 181 ? 12.013 -12.873 -8.076 1.00 81.25 181 PHE A N 1
ATOM 1464 C CA . PHE A 1 181 ? 13.216 -12.045 -7.974 1.00 81.25 181 PHE A CA 1
ATOM 1465 C C . PHE A 1 181 ? 13.740 -12.033 -6.539 1.00 81.25 181 PHE A C 1
ATOM 1467 O O . PHE A 1 181 ? 13.010 -12.332 -5.590 1.00 81.25 181 PHE A O 1
ATOM 1474 N N . SER A 1 182 ? 15.022 -11.723 -6.372 1.00 76.06 182 SER A N 1
ATOM 1475 C CA . SER A 1 182 ? 15.627 -11.592 -5.049 1.00 76.06 182 SER A CA 1
ATOM 1476 C C . SER A 1 182 ? 15.352 -10.209 -4.449 1.00 76.06 182 SER A C 1
ATOM 1478 O O . SER A 1 182 ? 15.260 -9.211 -5.163 1.00 76.06 182 SER A O 1
ATOM 1480 N N . SER A 1 183 ? 15.150 -10.182 -3.129 1.00 62.97 183 SER A N 1
ATOM 1481 C CA . SER A 1 183 ? 14.854 -8.980 -2.338 1.00 62.97 183 SER A CA 1
ATOM 1482 C C . SER A 1 183 ? 16.108 -8.215 -1.949 1.00 62.97 183 SER A C 1
ATOM 1484 O O . SER A 1 183 ? 17.023 -8.906 -1.441 1.00 62.97 183 SER A O 1
#

pLDDT: mean 75.21, std 14.85, range [37.03, 93.5]

Foldseek 3Di:
DDPVVVVV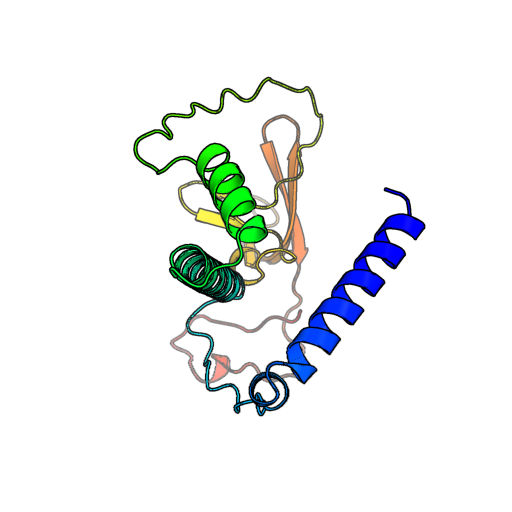VVVVVVVVVVVVCVVPVVVVPPDPDPCPPPPPDFPVVVVVVVVVVVVVVLVVQLPDPPRDPVSVVVVVVVCVVDPDPVPPPPPPPPDDDDDQKDWDQWDADPNQIAGACVNTVVRQWDWDDPDPPDPDIWIFGFHTWIQHPNDIDTDTDTFAADPPVDDWPCVVPPVDPDTDTHD

Radius of gyration: 24.14 Å; chains: 1; bounding box: 46×52×64 Å

Organism: NCBI:txid47425